Protein AF-A0A1I7IAQ2-F1 (afdb_monomer)

Structure (mmCIF, N/CA/C/O backbone):
data_AF-A0A1I7IAQ2-F1
#
_entry.id   AF-A0A1I7IAQ2-F1
#
loop_
_atom_site.group_PDB
_atom_site.id
_atom_site.type_symbol
_atom_site.label_atom_id
_atom_site.label_alt_id
_atom_site.label_comp_id
_atom_site.label_asym_id
_atom_site.label_entity_id
_atom_site.label_seq_id
_atom_site.pdbx_PDB_ins_code
_atom_site.Cartn_x
_atom_site.Cartn_y
_atom_site.Cartn_z
_atom_site.occupancy
_atom_site.B_iso_or_equiv
_atom_site.auth_seq_id
_atom_site.auth_comp_id
_atom_site.auth_asym_id
_atom_site.auth_atom_id
_atom_site.pdbx_PDB_model_num
ATOM 1 N N . MET A 1 1 ? -8.184 21.432 -10.474 1.00 41.00 1 MET A N 1
ATOM 2 C CA . MET A 1 1 ? -7.405 20.319 -11.059 1.00 41.00 1 MET A CA 1
ATOM 3 C C . MET A 1 1 ? -7.804 19.028 -10.356 1.00 41.00 1 MET A C 1
ATOM 5 O O . MET A 1 1 ? -7.554 18.907 -9.165 1.00 41.00 1 MET A O 1
ATOM 9 N N . THR A 1 2 ? -8.467 18.096 -11.044 1.00 47.25 2 THR A N 1
ATOM 10 C CA . THR A 1 2 ? -8.770 16.766 -10.487 1.00 47.25 2 THR A CA 1
ATOM 11 C C . THR A 1 2 ? -7.521 15.904 -10.610 1.00 47.25 2 THR A C 1
ATOM 13 O O . THR A 1 2 ? -7.043 15.683 -11.721 1.00 47.25 2 THR A O 1
ATOM 16 N N . LEU A 1 3 ? -6.979 15.418 -9.491 1.00 52.09 3 LEU A N 1
ATOM 17 C CA . LEU A 1 3 ? -5.927 14.400 -9.519 1.00 52.09 3 LEU A CA 1
ATOM 18 C C . LEU A 1 3 ? -6.472 13.178 -10.266 1.00 52.09 3 LEU A C 1
ATOM 20 O O . LEU A 1 3 ? -7.452 12.568 -9.835 1.00 52.09 3 LEU A O 1
ATOM 24 N N . ALA A 1 4 ? -5.865 12.829 -11.402 1.00 49.69 4 ALA A N 1
ATOM 25 C CA . ALA A 1 4 ? -6.272 11.687 -12.211 1.00 49.69 4 ALA A CA 1
ATOM 26 C C . ALA A 1 4 ? -5.907 10.364 -11.508 1.00 49.69 4 ALA A C 1
ATOM 28 O O . ALA A 1 4 ? -4.996 9.641 -11.905 1.00 49.69 4 ALA A O 1
ATOM 29 N N . SER A 1 5 ? -6.652 10.009 -10.462 1.00 62.72 5 SER A N 1
ATOM 30 C CA . SER A 1 5 ? -6.645 8.691 -9.821 1.00 62.72 5 SER A CA 1
ATOM 31 C C . SER A 1 5 ? -7.380 7.682 -10.719 1.00 62.72 5 SER A C 1
ATOM 33 O O . SER A 1 5 ? -8.436 7.143 -10.382 1.00 62.72 5 SER A O 1
ATOM 35 N N . ASN A 1 6 ? -6.867 7.454 -11.928 1.00 69.19 6 ASN A N 1
ATOM 36 C CA . ASN A 1 6 ? -7.576 6.669 -12.935 1.00 69.19 6 ASN A CA 1
ATOM 37 C C . ASN A 1 6 ? -7.345 5.164 -12.706 1.00 69.19 6 ASN A C 1
ATOM 39 O O . ASN A 1 6 ? -6.452 4.565 -13.303 1.00 69.19 6 ASN A O 1
ATOM 43 N N . PHE A 1 7 ? -8.119 4.544 -11.814 1.00 77.50 7 PHE A N 1
ATOM 44 C CA . PHE A 1 7 ? -8.221 3.083 -11.673 1.00 77.50 7 PHE A CA 1
ATOM 45 C C . PHE A 1 7 ? -9.324 2.517 -12.584 1.00 77.50 7 PHE A C 1
ATOM 47 O O . PHE A 1 7 ? -10.236 1.818 -12.131 1.00 77.50 7 PHE A O 1
ATOM 54 N N . ARG A 1 8 ? -9.274 2.864 -13.873 1.00 71.12 8 ARG A N 1
ATOM 55 C CA . ARG A 1 8 ? -10.212 2.351 -14.877 1.00 71.12 8 ARG A CA 1
ATOM 56 C C . ARG A 1 8 ? -10.031 0.838 -15.009 1.00 71.12 8 ARG A C 1
ATOM 58 O O . ARG A 1 8 ? -8.895 0.384 -15.090 1.00 71.12 8 ARG A O 1
ATOM 65 N N . ASN A 1 9 ? -11.133 0.084 -15.012 1.00 79.56 9 ASN A N 1
ATOM 66 C CA . ASN A 1 9 ? -11.137 -1.383 -15.097 1.00 79.56 9 ASN A CA 1
ATOM 67 C C . ASN A 1 9 ? -10.163 -2.040 -14.104 1.00 79.56 9 ASN A C 1
ATOM 69 O O . ASN A 1 9 ? -9.232 -2.736 -14.495 1.00 79.56 9 ASN A O 1
ATOM 73 N N . SER A 1 10 ? -10.353 -1.774 -12.814 1.00 87.38 10 SER A N 1
ATOM 74 C CA . SER A 1 10 ? -9.530 -2.328 -11.737 1.00 87.38 10 SER A CA 1
ATOM 75 C C . SER A 1 10 ? -10.170 -3.560 -11.105 1.00 87.38 10 SER A C 1
ATOM 77 O O . SER A 1 10 ? -11.393 -3.691 -11.092 1.00 87.38 10 SER A O 1
ATOM 79 N N . ILE A 1 11 ? -9.339 -4.443 -10.549 1.00 90.69 11 ILE A N 1
ATOM 80 C CA . ILE A 1 11 ? -9.810 -5.445 -9.589 1.00 90.69 11 ILE A CA 1
ATOM 81 C C . ILE A 1 11 ? -9.932 -4.733 -8.248 1.00 90.69 11 ILE A C 1
ATOM 83 O O . ILE A 1 11 ? -9.019 -4.012 -7.847 1.00 90.69 11 ILE A O 1
ATOM 87 N N . SER A 1 12 ? -11.073 -4.862 -7.578 1.00 92.50 12 SER A N 1
ATOM 88 C CA . SER A 1 12 ? -11.267 -4.258 -6.265 1.00 92.50 12 SER A CA 1
ATOM 89 C C . SER A 1 12 ? -12.067 -5.154 -5.350 1.00 92.50 12 SER A C 1
ATOM 91 O O . SER A 1 12 ? -13.018 -5.794 -5.788 1.00 92.50 12 SER A O 1
ATOM 93 N N . PHE A 1 13 ? -11.712 -5.113 -4.076 1.00 92.88 13 PHE A N 1
ATOM 94 C CA . PHE A 1 13 ? -12.388 -5.827 -3.013 1.00 92.88 13 PHE A CA 1
ATOM 95 C C . PHE A 1 13 ? -12.627 -4.857 -1.855 1.00 92.88 13 PHE A C 1
ATOM 97 O O . PHE A 1 13 ? -11.755 -4.053 -1.516 1.00 92.88 13 PHE A O 1
ATOM 104 N N . ARG A 1 14 ? -13.835 -4.865 -1.293 1.00 94.56 14 ARG A N 1
ATOM 105 C CA . ARG A 1 14 ? -14.246 -3.977 -0.202 1.00 94.56 14 ARG A CA 1
ATOM 106 C C . ARG A 1 14 ? -15.133 -4.748 0.755 1.00 94.56 14 ARG A C 1
ATOM 108 O O . ARG A 1 14 ? -16.023 -5.462 0.307 1.00 94.56 14 ARG A O 1
ATOM 115 N N . PHE A 1 15 ? -14.913 -4.543 2.045 1.00 92.38 15 PHE A N 1
ATOM 116 C CA . PHE A 1 15 ? -15.666 -5.205 3.098 1.00 92.38 15 PHE A CA 1
ATOM 117 C C . PHE A 1 15 ? -15.916 -4.235 4.270 1.00 92.38 15 PHE A C 1
ATOM 119 O O . PHE A 1 15 ? -15.340 -3.143 4.316 1.00 92.38 15 PHE A O 1
ATOM 126 N N . ASP A 1 16 ? -16.843 -4.580 5.160 1.00 89.81 16 ASP A N 1
ATOM 127 C CA . ASP A 1 16 ? -17.220 -3.795 6.346 1.00 89.81 16 ASP A CA 1
ATOM 128 C C . ASP A 1 16 ? -16.352 -4.089 7.582 1.00 89.81 16 ASP A C 1
ATOM 130 O O . ASP A 1 16 ? -16.188 -3.207 8.418 1.00 89.81 16 ASP A O 1
ATOM 134 N N . ARG A 1 17 ? -15.747 -5.279 7.654 1.00 92.44 17 ARG A N 1
ATOM 135 C CA . ARG A 1 17 ? -14.640 -5.668 8.551 1.00 92.44 17 ARG A CA 1
ATOM 136 C C . ARG A 1 17 ? -13.259 -5.532 7.877 1.00 92.44 17 ARG A C 1
ATOM 138 O O . ARG A 1 17 ? -13.189 -5.479 6.644 1.00 92.44 17 ARG A O 1
ATOM 145 N N . PRO A 1 18 ? -12.166 -5.510 8.666 1.00 95.31 18 PRO A N 1
ATOM 146 C CA . PRO A 1 18 ? -10.803 -5.533 8.141 1.00 95.31 18 PRO A CA 1
ATOM 147 C C . PRO A 1 18 ? -10.544 -6.688 7.164 1.00 95.31 18 PRO A C 1
ATOM 149 O O . PRO A 1 18 ? -10.999 -7.815 7.379 1.00 95.31 18 PRO A O 1
ATOM 152 N N . LEU A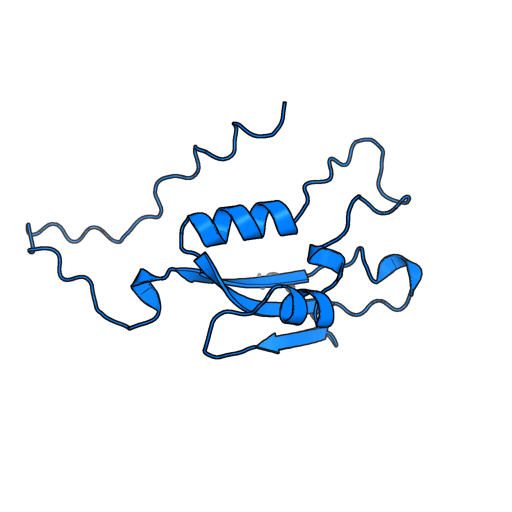 1 19 ? -9.794 -6.401 6.099 1.00 96.94 19 LEU A N 1
ATOM 153 C CA . LEU A 1 19 ? -9.374 -7.361 5.082 1.00 96.94 19 LEU A CA 1
ATOM 154 C C . LEU A 1 19 ? -8.173 -8.186 5.560 1.00 96.94 19 LEU A C 1
ATOM 156 O O . LEU A 1 19 ? -7.195 -7.631 6.078 1.00 96.94 19 LEU A O 1
ATOM 160 N N . SER A 1 20 ? -8.215 -9.497 5.309 1.00 96.94 20 SER A N 1
ATOM 161 C CA . SER A 1 20 ? -7.065 -10.385 5.500 1.00 96.94 20 SER A CA 1
ATOM 162 C C . SER A 1 20 ? -6.024 -10.206 4.394 1.00 96.94 20 SER A C 1
ATOM 164 O O . SER A 1 20 ? -6.321 -9.704 3.307 1.00 96.94 20 SER A O 1
ATOM 166 N N . ASP A 1 21 ? -4.796 -10.652 4.651 1.00 97.31 21 ASP A N 1
ATOM 167 C CA . ASP A 1 21 ? -3.726 -10.599 3.651 1.00 97.31 21 ASP A CA 1
ATOM 168 C C . ASP A 1 21 ? -4.037 -11.451 2.422 1.00 97.31 21 ASP A C 1
ATOM 170 O O . ASP A 1 21 ? -3.767 -11.017 1.310 1.00 97.31 21 ASP A O 1
ATOM 174 N N . GLU A 1 22 ? -4.700 -12.594 2.596 1.00 97.19 22 GLU A N 1
ATOM 175 C CA . GLU A 1 22 ? -5.167 -13.445 1.495 1.00 97.19 22 GLU A CA 1
ATOM 176 C C . GLU A 1 22 ? -6.167 -12.709 0.591 1.00 97.19 22 GLU A C 1
ATOM 178 O O . GLU A 1 22 ? -6.049 -12.732 -0.634 1.00 97.19 22 GLU A O 1
ATOM 183 N N . GLN A 1 23 ? -7.124 -11.989 1.188 1.00 97.25 23 GLN A N 1
ATOM 184 C CA . GLN A 1 23 ? -8.104 -11.190 0.446 1.00 97.25 23 GLN A CA 1
ATOM 185 C C . GLN A 1 23 ? -7.439 -10.029 -0.301 1.00 9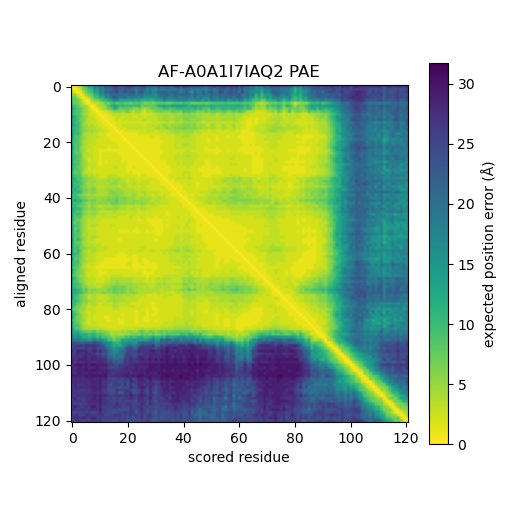7.25 23 GLN A C 1
ATOM 187 O O . GLN A 1 23 ? -7.812 -9.707 -1.432 1.00 97.25 23 GLN A O 1
ATOM 192 N N . ILE A 1 24 ? -6.444 -9.397 0.325 1.00 97.75 24 ILE A N 1
ATOM 193 C CA . ILE A 1 24 ? -5.657 -8.329 -0.293 1.00 97.75 24 ILE A CA 1
ATOM 194 C C . ILE A 1 24 ? -4.815 -8.889 -1.438 1.00 97.75 24 ILE A C 1
ATOM 196 O O . ILE A 1 24 ? -4.820 -8.299 -2.514 1.00 97.75 24 ILE A O 1
ATOM 200 N N . ALA A 1 25 ? -4.143 -10.022 -1.241 1.00 96.25 25 ALA A N 1
ATOM 201 C CA . ALA A 1 25 ? -3.289 -10.660 -2.237 1.00 96.25 25 ALA A CA 1
ATOM 202 C C . ALA A 1 25 ? -4.091 -11.107 -3.460 1.00 96.25 25 ALA A C 1
ATOM 204 O O . ALA A 1 25 ? -3.646 -10.915 -4.587 1.00 96.25 25 ALA A O 1
ATOM 205 N N . TRP A 1 26 ? -5.305 -11.620 -3.248 1.00 94.94 26 TRP A N 1
ATOM 206 C CA . TRP A 1 26 ? -6.200 -11.996 -4.337 1.00 94.94 26 TRP A CA 1
ATOM 207 C C . TRP A 1 26 ? -6.573 -10.798 -5.224 1.00 94.94 26 TRP A C 1
ATOM 209 O O . TRP A 1 26 ? -6.548 -10.889 -6.451 1.00 94.94 26 TRP A O 1
ATOM 219 N N . ALA A 1 27 ? -6.895 -9.650 -4.621 1.00 94.88 27 ALA A N 1
ATOM 220 C CA . ALA A 1 27 ? -7.321 -8.465 -5.367 1.00 94.88 27 ALA A CA 1
ATOM 221 C C . ALA A 1 27 ? -6.156 -7.604 -5.890 1.00 94.88 27 ALA A C 1
ATOM 223 O O . ALA A 1 27 ? -6.299 -6.925 -6.910 1.00 94.88 27 ALA A O 1
ATOM 224 N N . ALA A 1 28 ? -5.037 -7.577 -5.168 1.00 96.56 28 ALA A N 1
ATOM 225 C CA . ALA A 1 28 ? -3.879 -6.730 -5.426 1.00 96.56 28 ALA A CA 1
ATOM 226 C C . ALA A 1 28 ? -2.561 -7.431 -5.046 1.00 96.56 28 ALA A C 1
ATOM 228 O O . ALA A 1 28 ? -1.912 -7.046 -4.066 1.00 96.56 28 ALA A O 1
ATOM 229 N N . PRO A 1 29 ? -2.117 -8.422 -5.837 1.00 95.38 29 PRO A N 1
ATOM 230 C CA . PRO A 1 29 ? -0.881 -9.153 -5.560 1.00 95.38 29 PRO A CA 1
ATOM 231 C C . PRO A 1 29 ? 0.360 -8.252 -5.536 1.00 95.38 29 PRO A C 1
ATOM 233 O O . PRO A 1 29 ? 1.313 -8.550 -4.821 1.00 95.38 29 PRO A O 1
ATOM 236 N N . SER A 1 30 ? 0.329 -7.094 -6.212 1.00 95.62 30 SER A N 1
ATOM 237 C CA . SER A 1 30 ? 1.447 -6.136 -6.197 1.00 95.62 30 SER A CA 1
ATOM 238 C C . SER A 1 30 ? 1.808 -5.583 -4.817 1.00 95.62 30 SER A C 1
ATOM 240 O O . SER A 1 30 ? 2.930 -5.122 -4.620 1.00 95.62 30 SER A O 1
ATOM 242 N N . ILE A 1 31 ? 0.901 -5.644 -3.836 1.00 97.19 31 ILE A N 1
ATOM 243 C CA . ILE A 1 31 ? 1.193 -5.253 -2.445 1.00 97.19 31 ILE A CA 1
ATOM 244 C C . ILE A 1 31 ? 2.242 -6.181 -1.812 1.00 97.19 31 ILE A C 1
ATOM 246 O O . ILE A 1 31 ? 3.007 -5.750 -0.945 1.00 97.19 31 ILE A O 1
ATOM 250 N N . PHE A 1 32 ? 2.293 -7.436 -2.259 1.00 96.81 32 PHE A N 1
ATOM 251 C CA . PHE A 1 32 ? 3.156 -8.489 -1.726 1.00 96.81 32 PHE A CA 1
ATOM 252 C C . PHE A 1 32 ? 4.366 -8.792 -2.616 1.00 96.81 32 PHE A C 1
ATOM 254 O O . PHE A 1 32 ? 5.069 -9.776 -2.378 1.00 96.81 32 PHE A O 1
ATOM 261 N N . ALA A 1 33 ? 4.646 -7.944 -3.610 1.00 95.38 33 ALA A N 1
ATOM 262 C CA . ALA A 1 33 ? 5.845 -8.070 -4.425 1.00 95.38 33 ALA A CA 1
ATOM 263 C C . ALA A 1 33 ? 7.111 -8.054 -3.545 1.00 95.38 33 ALA A C 1
ATOM 265 O O . ALA A 1 33 ? 7.215 -7.305 -2.570 1.00 95.38 33 ALA A O 1
ATOM 266 N N . GLN A 1 34 ? 8.099 -8.876 -3.893 1.00 94.19 34 GLN A N 1
ATOM 267 C CA . GLN A 1 34 ? 9.352 -8.987 -3.130 1.00 94.19 34 GLN A CA 1
ATOM 268 C C . GLN A 1 34 ? 10.435 -8.009 -3.607 1.00 94.19 34 GLN A C 1
ATOM 270 O O . GLN A 1 34 ? 11.469 -7.851 -2.966 1.00 94.19 34 GLN A O 1
ATOM 275 N N . GLY A 1 35 ? 10.204 -7.324 -4.728 1.00 94.12 35 GLY A N 1
ATOM 276 C CA . GLY A 1 35 ? 11.173 -6.425 -5.339 1.00 94.12 35 GLY A CA 1
ATOM 277 C C . GLY A 1 35 ? 10.528 -5.469 -6.333 1.00 94.12 35 GLY A C 1
ATOM 278 O O . GLY A 1 35 ? 9.324 -5.511 -6.579 1.00 94.12 35 GLY A O 1
ATOM 279 N N . LYS A 1 36 ? 11.353 -4.623 -6.950 1.00 93.69 36 LYS A N 1
ATOM 280 C CA . LYS A 1 36 ? 10.954 -3.852 -8.132 1.00 93.69 36 LYS A CA 1
ATOM 281 C C . LYS A 1 36 ? 10.963 -4.742 -9.377 1.00 93.69 36 LYS A C 1
ATOM 283 O O . LYS A 1 36 ? 11.785 -5.648 -9.490 1.00 93.69 36 LYS A O 1
ATOM 288 N N . HIS A 1 37 ? 10.130 -4.408 -10.357 1.00 95.00 37 HIS A N 1
ATOM 289 C CA . HIS A 1 37 ? 10.245 -4.965 -11.704 1.00 95.00 37 HIS A CA 1
ATOM 290 C C . HIS A 1 37 ? 11.616 -4.634 -12.325 1.00 95.00 37 HIS A C 1
ATOM 292 O O . HIS A 1 37 ? 12.153 -3.543 -12.100 1.00 95.00 37 HIS A O 1
ATOM 298 N N . TYR A 1 38 ? 12.161 -5.531 -13.153 1.00 92.75 38 TYR A N 1
ATOM 299 C CA . TYR A 1 38 ? 13.494 -5.379 -13.760 1.00 92.75 38 TYR A CA 1
ATOM 300 C C . TYR A 1 38 ? 13.635 -4.107 -14.611 1.00 92.75 38 TYR A C 1
ATOM 302 O O . TYR A 1 38 ? 14.726 -3.560 -14.742 1.00 92.75 38 TYR A O 1
ATOM 310 N N . SER A 1 39 ? 12.526 -3.596 -15.157 1.00 93.38 39 SER A N 1
ATOM 311 C CA . SER A 1 39 ? 12.522 -2.363 -15.952 1.00 93.38 39 SER A CA 1
ATOM 312 C C . SER A 1 39 ? 12.737 -1.091 -15.123 1.00 93.38 39 SER A C 1
ATOM 314 O O . SER A 1 39 ? 12.913 -0.015 -15.694 1.00 93.38 39 SER A O 1
ATOM 316 N N . HIS A 1 40 ? 12.675 -1.160 -13.790 1.00 92.50 40 HIS A N 1
ATOM 317 C CA . HIS A 1 40 ? 12.946 -0.005 -12.938 1.00 92.50 40 HIS A CA 1
ATOM 318 C C . HIS A 1 40 ? 14.451 0.227 -12.792 1.00 92.50 40 HIS A C 1
ATOM 320 O O . HIS A 1 40 ? 15.216 -0.681 -12.461 1.00 92.50 40 HIS A O 1
ATOM 326 N N . SER A 1 41 ? 14.867 1.487 -12.942 1.00 95.81 41 SER A N 1
ATOM 327 C CA . SER A 1 41 ? 16.272 1.902 -12.832 1.00 95.81 41 SER A CA 1
ATOM 328 C C . SER A 1 41 ? 16.933 1.468 -11.519 1.00 95.81 41 SER A C 1
ATOM 330 O O . SER A 1 41 ? 16.262 1.328 -10.495 1.00 95.81 41 SER A O 1
ATOM 332 N N . HIS A 1 42 ? 18.260 1.315 -11.511 1.00 92.88 42 HIS A N 1
ATOM 333 C CA . HIS A 1 42 ? 19.024 0.970 -10.304 1.00 92.88 42 HIS A CA 1
ATOM 334 C C . HIS A 1 42 ? 18.817 1.963 -9.143 1.00 92.88 42 HIS A C 1
ATOM 336 O O . HIS A 1 42 ? 18.810 1.555 -7.991 1.00 92.88 42 HIS A O 1
ATOM 342 N N . ARG A 1 43 ? 18.533 3.238 -9.442 1.00 95.12 43 ARG A N 1
ATOM 343 C CA . ARG A 1 43 ? 18.252 4.279 -8.436 1.00 95.12 43 ARG A CA 1
ATOM 344 C C . ARG A 1 43 ? 16.885 4.148 -7.753 1.00 95.12 43 ARG A C 1
ATOM 346 O O . ARG A 1 43 ? 16.616 4.868 -6.799 1.00 95.12 43 ARG A O 1
ATOM 353 N N . TYR A 1 44 ? 15.995 3.296 -8.262 1.00 93.81 44 TYR A N 1
ATOM 354 C CA . TYR A 1 44 ? 14.689 3.072 -7.649 1.00 93.81 44 TYR A CA 1
ATOM 355 C C . TYR A 1 44 ? 14.840 2.170 -6.421 1.00 93.81 44 TYR A C 1
ATOM 357 O O . TYR A 1 44 ? 15.100 0.973 -6.563 1.00 93.81 44 TYR A O 1
ATOM 365 N N . ALA A 1 45 ? 14.653 2.748 -5.235 1.00 93.69 45 ALA A N 1
ATOM 366 C CA . ALA A 1 45 ? 14.603 2.012 -3.981 1.00 93.69 45 ALA A CA 1
ATOM 367 C C . ALA A 1 45 ? 13.210 1.397 -3.798 1.00 93.69 45 ALA A C 1
ATOM 369 O O . ALA A 1 45 ? 12.212 2.112 -3.686 1.00 93.69 45 ALA A O 1
ATOM 370 N N . TYR A 1 46 ? 13.144 0.068 -3.792 1.00 93.44 46 TYR A N 1
ATOM 371 C CA . TYR A 1 46 ? 11.908 -0.648 -3.512 1.00 93.44 46 TYR A CA 1
ATOM 372 C C . TYR A 1 46 ? 11.683 -0.740 -2.003 1.00 93.44 46 TYR A C 1
ATOM 374 O O . TYR A 1 46 ? 12.560 -1.200 -1.278 1.00 93.44 46 TYR A O 1
ATOM 382 N N . ILE A 1 47 ? 10.497 -0.334 -1.552 1.00 93.44 47 ILE A N 1
ATOM 383 C CA . ILE A 1 47 ? 10.047 -0.513 -0.171 1.00 93.44 47 ILE A CA 1
ATOM 384 C C . ILE A 1 47 ? 8.810 -1.421 -0.218 1.00 93.44 47 ILE A C 1
ATOM 386 O O . ILE A 1 47 ? 7.806 -1.023 -0.819 1.00 93.44 47 ILE A O 1
ATOM 390 N N . PRO A 1 48 ? 8.847 -2.625 0.381 1.00 94.81 48 PRO A N 1
ATOM 391 C CA . PRO A 1 48 ? 7.724 -3.553 0.331 1.00 94.81 48 PRO A CA 1
ATOM 392 C C . PRO A 1 48 ? 6.468 -2.967 0.981 1.00 94.81 48 PRO A C 1
ATOM 394 O O . PRO A 1 48 ? 6.461 -2.620 2.165 1.00 94.81 48 PRO A O 1
ATOM 397 N N . THR A 1 49 ? 5.370 -2.890 0.226 1.00 96.38 49 THR A N 1
ATOM 398 C CA . THR A 1 49 ? 4.115 -2.328 0.756 1.00 96.38 49 THR A CA 1
ATOM 399 C C . THR A 1 49 ? 3.514 -3.218 1.842 1.00 96.38 49 THR A C 1
ATOM 401 O O . THR A 1 49 ? 2.946 -2.702 2.800 1.00 96.38 49 THR A O 1
ATOM 404 N N . SER A 1 50 ? 3.693 -4.537 1.759 1.00 96.69 50 SER A N 1
ATOM 405 C CA . SER A 1 50 ? 3.297 -5.489 2.805 1.00 96.69 50 SER A CA 1
ATOM 406 C C . SER A 1 50 ? 3.914 -5.167 4.174 1.00 96.69 50 SER A C 1
ATOM 408 O O . SER A 1 50 ? 3.223 -5.229 5.190 1.00 96.69 50 SER A O 1
ATOM 410 N N . GLN A 1 51 ? 5.185 -4.750 4.214 1.00 96.44 51 GLN A N 1
ATOM 411 C CA . GLN A 1 51 ? 5.849 -4.336 5.455 1.00 96.44 51 GLN A CA 1
ATOM 412 C C . GLN A 1 51 ? 5.243 -3.043 6.007 1.00 96.44 51 GLN A C 1
ATOM 414 O O . GLN A 1 51 ? 4.960 -2.958 7.203 1.00 96.44 51 GLN A O 1
ATOM 419 N N . ILE A 1 52 ? 4.976 -2.065 5.134 1.00 96.69 52 ILE A N 1
ATOM 420 C CA . ILE A 1 52 ? 4.293 -0.821 5.514 1.00 96.69 52 ILE A CA 1
ATOM 421 C C . ILE A 1 52 ? 2.898 -1.134 6.067 1.00 96.69 52 ILE A C 1
ATOM 423 O O . ILE A 1 52 ? 2.529 -0.625 7.120 1.00 96.69 52 ILE A O 1
ATOM 427 N N . LEU A 1 53 ? 2.135 -2.000 5.397 1.00 97.38 53 LEU A N 1
ATOM 428 C CA . LEU A 1 53 ? 0.796 -2.396 5.824 1.00 97.38 53 LEU A CA 1
ATOM 429 C C . LEU A 1 53 ? 0.820 -3.092 7.190 1.00 97.38 53 LEU A C 1
ATOM 431 O O . LEU A 1 53 ? -0.011 -2.781 8.038 1.00 97.38 53 LEU A O 1
ATOM 435 N N . ARG A 1 54 ? 1.785 -3.984 7.438 1.00 97.00 54 ARG A N 1
ATOM 436 C CA . ARG A 1 54 ? 1.964 -4.619 8.751 1.00 97.00 54 ARG A CA 1
ATOM 437 C C . ARG A 1 54 ? 2.244 -3.590 9.847 1.00 97.00 54 ARG A C 1
ATOM 439 O O . ARG A 1 54 ? 1.639 -3.672 10.911 1.00 97.00 54 ARG A O 1
ATOM 446 N N . GLY A 1 55 ? 3.118 -2.618 9.581 1.00 96.75 55 GLY A N 1
ATOM 447 C CA . GLY A 1 55 ? 3.382 -1.515 10.507 1.00 96.75 55 GLY A CA 1
ATOM 448 C C . GLY A 1 55 ? 2.135 -0.668 10.769 1.00 96.75 55 GLY A C 1
ATOM 449 O O . GLY A 1 55 ? 1.818 -0.371 11.911 1.00 96.75 55 GLY A O 1
ATOM 450 N N . LEU A 1 56 ? 1.367 -0.350 9.727 1.00 96.75 56 LEU A N 1
ATOM 451 C CA . LEU A 1 56 ? 0.120 0.406 9.859 1.00 96.75 56 LEU A CA 1
ATOM 452 C C . LEU A 1 56 ? -0.935 -0.344 10.681 1.00 96.75 56 LEU A C 1
ATOM 454 O O . LEU A 1 56 ? -1.582 0.275 11.521 1.00 96.75 56 LEU A O 1
ATOM 458 N N . ARG A 1 57 ? -1.065 -1.665 10.507 1.00 95.50 57 ARG A N 1
ATOM 459 C CA . ARG A 1 57 ? -1.947 -2.487 11.349 1.00 95.50 57 ARG A CA 1
ATOM 460 C C . ARG A 1 57 ? -1.519 -2.489 12.815 1.00 95.50 57 ARG A C 1
ATOM 462 O O . ARG A 1 57 ? -2.376 -2.404 13.685 1.00 95.50 57 ARG A O 1
ATOM 469 N N . HIS A 1 58 ? -0.213 -2.534 13.094 1.00 95.50 58 HIS A N 1
ATOM 470 C CA . HIS A 1 58 ? 0.302 -2.414 14.463 1.00 95.50 58 HIS A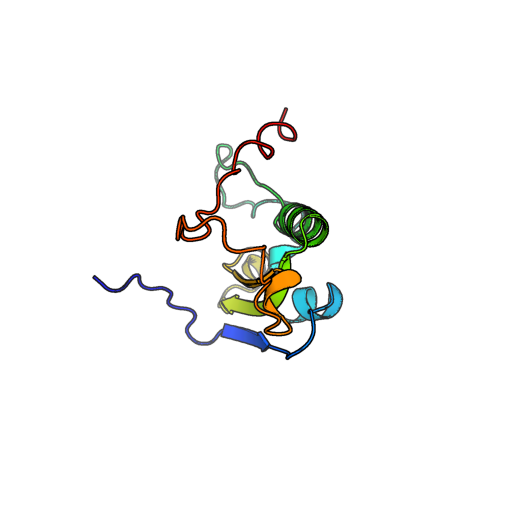 CA 1
ATOM 471 C C . HIS A 1 58 ? -0.103 -1.081 15.113 1.00 95.50 58 HIS A C 1
ATOM 473 O O . HIS A 1 58 ? -0.487 -1.052 16.276 1.00 95.50 58 HIS A O 1
ATOM 479 N N . GLU A 1 59 ? -0.110 0.002 14.335 1.00 95.56 59 GLU A N 1
ATOM 480 C CA . GLU A 1 59 ? -0.596 1.322 14.759 1.00 95.56 59 GLU A CA 1
ATOM 481 C C . GLU A 1 59 ? -2.134 1.463 14.690 1.00 95.56 59 GLU A C 1
ATOM 483 O O . GLU A 1 59 ? -2.663 2.571 14.729 1.00 95.56 59 GLU A O 1
ATOM 488 N N . GLY A 1 60 ? -2.878 0.361 14.542 1.00 94.56 60 GLY A N 1
ATOM 489 C CA . GLY A 1 60 ? -4.342 0.347 14.565 1.00 94.56 60 GLY A CA 1
ATOM 490 C C . GLY A 1 60 ? -5.029 0.780 13.267 1.00 94.56 60 GLY A C 1
ATOM 491 O O . GLY A 1 60 ? -6.242 0.994 13.273 1.00 94.56 60 GLY A O 1
ATOM 492 N N . PHE A 1 61 ? -4.306 0.926 12.152 1.00 96.31 61 PHE A N 1
ATOM 493 C CA . PHE A 1 61 ? -4.886 1.203 10.835 1.00 96.31 61 PHE A CA 1
ATOM 494 C C . PHE A 1 61 ? -5.184 -0.089 10.077 1.00 96.31 61 PHE A C 1
ATOM 496 O O . PHE A 1 61 ? -4.291 -0.739 9.536 1.00 96.31 61 PHE A O 1
ATOM 503 N N . GLU A 1 62 ? -6.467 -0.403 9.953 1.00 96.19 62 GLU A N 1
ATOM 504 C CA . GLU A 1 62 ? -6.938 -1.624 9.307 1.00 96.19 62 GLU A CA 1
ATOM 505 C C . GLU A 1 62 ? -7.436 -1.366 7.873 1.00 96.19 62 GLU A C 1
ATOM 507 O O . GLU A 1 62 ? -8.077 -0.338 7.620 1.00 96.19 62 GLU A O 1
ATOM 512 N N . PRO A 1 63 ? -7.169 -2.263 6.903 1.00 96.81 63 PRO A N 1
ATOM 513 C CA . PRO A 1 63 ? -7.620 -2.120 5.520 1.00 96.81 63 PRO A CA 1
ATOM 514 C C . PRO A 1 63 ? -9.070 -2.575 5.346 1.00 96.81 63 PRO A C 1
ATOM 516 O O . PRO A 1 63 ? -9.421 -3.684 5.712 1.00 96.81 63 PRO A O 1
ATOM 519 N N . PHE A 1 64 ? -9.904 -1.754 4.706 1.00 96.44 64 PHE A N 1
ATOM 520 C CA . PHE A 1 64 ? -11.320 -2.066 4.415 1.00 96.44 64 PHE A CA 1
ATOM 521 C C . PHE A 1 64 ? -11.627 -2.124 2.919 1.00 96.44 64 PHE A C 1
ATOM 523 O O . PHE A 1 64 ? -12.697 -2.556 2.490 1.00 96.44 64 PHE A O 1
ATOM 530 N N . MET A 1 65 ? -10.703 -1.638 2.096 1.00 96.25 65 MET A N 1
ATOM 531 C CA . MET A 1 65 ? -10.799 -1.711 0.649 1.00 96.25 65 MET A CA 1
ATOM 532 C C . MET A 1 65 ? -9.404 -1.833 0.064 1.00 96.25 65 MET A C 1
ATOM 534 O O . MET A 1 65 ? -8.476 -1.154 0.502 1.00 96.25 65 MET A O 1
ATOM 538 N N . VAL A 1 66 ? -9.305 -2.639 -0.979 1.00 97.12 66 VAL A N 1
ATOM 539 C CA . VAL A 1 66 ? -8.125 -2.794 -1.813 1.00 97.12 66 VAL A CA 1
ATOM 540 C C . VAL A 1 66 ? -8.531 -2.697 -3.280 1.00 97.12 66 VAL A C 1
ATOM 542 O O . VAL A 1 66 ? -9.642 -3.071 -3.673 1.00 97.12 66 VAL A O 1
ATOM 545 N N . ARG A 1 67 ? -7.647 -2.151 -4.107 1.00 95.12 67 ARG A N 1
ATOM 546 C CA . ARG A 1 67 ? -7.851 -2.034 -5.546 1.00 95.12 67 ARG A CA 1
ATOM 547 C C . ARG A 1 67 ? -6.524 -2.108 -6.284 1.00 95.12 67 ARG A C 1
ATOM 549 O O . ARG A 1 67 ? -5.584 -1.437 -5.886 1.00 95.12 67 ARG A O 1
ATOM 556 N N . GLN A 1 68 ? -6.474 -2.831 -7.396 1.00 94.62 68 GLN A N 1
ATOM 557 C CA . GLN A 1 68 ? -5.323 -2.892 -8.294 1.00 94.62 68 GLN A CA 1
ATOM 558 C C . GLN A 1 68 ? -5.726 -2.527 -9.721 1.00 94.62 68 GLN A C 1
ATOM 560 O O . GLN A 1 68 ? -6.773 -2.949 -10.219 1.00 94.62 68 GLN A O 1
ATOM 565 N N . ALA A 1 69 ? -4.910 -1.724 -10.401 1.00 92.69 69 ALA A N 1
ATOM 566 C CA . ALA A 1 69 ? -5.134 -1.432 -11.812 1.00 92.69 69 ALA A CA 1
ATOM 567 C C . ALA A 1 69 ? -4.837 -2.664 -12.674 1.00 92.69 69 ALA A C 1
ATOM 569 O O . ALA A 1 69 ? -3.808 -3.311 -12.488 1.00 92.69 69 ALA A O 1
ATOM 570 N N . ARG A 1 70 ? -5.697 -2.959 -13.655 1.00 89.19 70 ARG A N 1
ATOM 571 C CA . ARG A 1 70 ? -5.386 -3.995 -14.643 1.00 89.19 70 ARG A CA 1
ATOM 572 C C . ARG A 1 70 ? -4.309 -3.516 -15.603 1.00 89.19 70 ARG A C 1
ATOM 574 O O . ARG A 1 70 ? -4.311 -2.364 -16.038 1.00 89.19 70 ARG A O 1
ATOM 581 N N . VAL A 1 71 ? -3.413 -4.430 -15.937 1.00 89.50 71 VAL A N 1
ATOM 582 C CA . VAL A 1 71 ? -2.379 -4.254 -16.954 1.00 89.50 71 VAL A CA 1
ATOM 583 C C . VAL A 1 71 ? -2.669 -5.191 -18.116 1.00 89.50 71 VAL A C 1
ATOM 585 O O . VAL A 1 71 ? -3.282 -6.236 -17.932 1.00 89.50 71 VAL A O 1
ATOM 588 N N . ARG A 1 72 ? -2.272 -4.780 -19.322 1.00 88.94 72 ARG A N 1
ATOM 589 C CA . ARG A 1 72 ? -2.359 -5.626 -20.526 1.00 88.94 72 ARG A CA 1
ATOM 590 C C . ARG A 1 72 ? -1.209 -6.628 -20.613 1.00 88.94 72 ARG A C 1
ATOM 592 O O . ARG A 1 72 ? -1.333 -7.637 -21.283 1.00 88.94 72 ARG A O 1
ATOM 599 N N . ASP A 1 73 ? -0.096 -6.283 -19.979 1.00 90.06 73 ASP A N 1
ATOM 600 C CA . ASP A 1 73 ? 1.138 -7.053 -19.955 1.00 90.06 73 ASP A CA 1
ATOM 601 C C . ASP A 1 73 ? 1.157 -7.896 -18.678 1.00 90.06 73 ASP A C 1
ATOM 603 O O . ASP A 1 73 ? 1.216 -7.344 -17.574 1.00 90.06 73 ASP A O 1
ATOM 607 N N . GLU A 1 74 ? 1.060 -9.214 -18.834 1.00 85.69 74 GLU A N 1
ATOM 608 C CA . GLU A 1 74 ? 0.976 -10.166 -17.723 1.00 85.69 74 GLU A CA 1
ATOM 609 C C . GLU A 1 74 ? 2.216 -10.107 -16.822 1.00 85.69 74 GLU A C 1
ATOM 611 O O . GLU A 1 74 ? 2.084 -10.162 -15.600 1.00 85.69 74 GLU A O 1
ATOM 616 N N . GLY A 1 75 ? 3.403 -9.849 -17.386 1.00 89.25 75 GLY A N 1
ATOM 617 C CA . GLY A 1 75 ? 4.650 -9.726 -16.622 1.00 89.25 75 GLY A CA 1
ATOM 618 C C . GLY A 1 75 ? 4.676 -8.532 -15.659 1.00 89.25 75 GLY A C 1
ATOM 619 O O . GLY A 1 75 ? 5.507 -8.467 -14.757 1.00 89.25 75 GLY A O 1
ATOM 620 N N . LYS A 1 76 ? 3.743 -7.583 -15.808 1.00 91.12 76 LYS A N 1
ATOM 621 C CA . LYS A 1 76 ? 3.614 -6.399 -14.940 1.00 91.12 76 LYS A CA 1
ATOM 622 C C . LYS A 1 76 ? 2.472 -6.505 -13.940 1.00 91.12 76 LYS A C 1
ATOM 624 O O . LYS A 1 76 ? 2.230 -5.550 -13.197 1.00 91.12 76 LYS A O 1
ATOM 629 N N . TRP A 1 77 ? 1.761 -7.629 -13.913 1.00 90.88 77 TRP A N 1
ATOM 630 C CA . TRP A 1 77 ? 0.604 -7.824 -13.045 1.00 90.88 77 TRP A CA 1
ATOM 631 C C . TRP A 1 77 ? 0.950 -7.658 -11.559 1.00 90.88 77 TRP A C 1
ATOM 633 O O . TRP A 1 77 ? 0.201 -7.021 -10.818 1.00 90.88 77 TRP A O 1
ATOM 643 N N . GLU A 1 78 ? 2.125 -8.125 -11.142 1.00 93.12 78 GLU A N 1
ATOM 644 C CA . GLU A 1 78 ? 2.618 -8.011 -9.762 1.00 93.12 78 GLU A CA 1
ATOM 645 C C . GLU A 1 78 ? 3.333 -6.682 -9.466 1.00 93.12 78 GLU A C 1
ATOM 647 O O . GLU A 1 78 ? 3.740 -6.432 -8.339 1.00 93.12 78 GLU A O 1
ATOM 652 N N . TYR A 1 79 ? 3.463 -5.784 -10.445 1.00 94.00 79 TYR A N 1
ATOM 653 C CA . TYR A 1 79 ? 4.239 -4.539 -10.312 1.00 94.00 79 TYR A CA 1
ATOM 654 C C . TYR A 1 79 ? 3.447 -3.293 -10.716 1.00 94.00 79 TYR A C 1
ATOM 656 O O . TYR A 1 79 ? 4.000 -2.238 -11.031 1.00 94.00 79 TYR A O 1
ATOM 664 N N . THR A 1 80 ? 2.126 -3.419 -10.743 1.00 93.06 80 THR A N 1
ATOM 665 C CA . THR A 1 80 ? 1.208 -2.339 -11.092 1.00 93.06 80 THR A CA 1
ATOM 666 C C . THR A 1 80 ? 0.772 -1.548 -9.860 1.00 93.06 80 THR A C 1
ATOM 668 O O . THR A 1 80 ? 0.981 -1.940 -8.713 1.00 93.06 80 THR A O 1
ATOM 671 N N . LYS A 1 81 ? 0.124 -0.405 -10.091 1.00 93.12 81 LYS A N 1
ATOM 672 C CA . LYS A 1 81 ? -0.397 0.428 -9.009 1.00 93.12 81 LYS A CA 1
ATOM 673 C C . LYS A 1 81 ? -1.542 -0.269 -8.271 1.00 93.12 81 LYS A C 1
ATOM 675 O O . LYS A 1 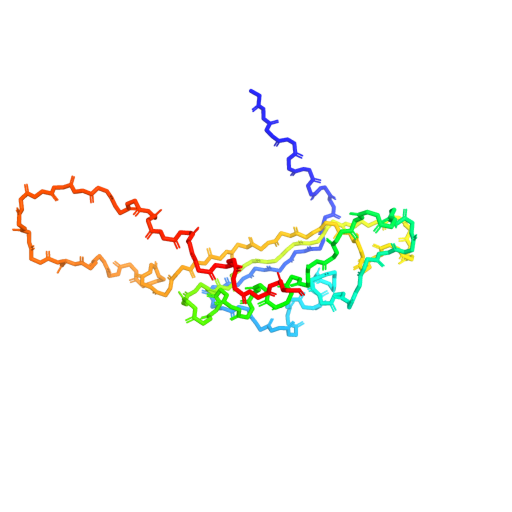81 ? 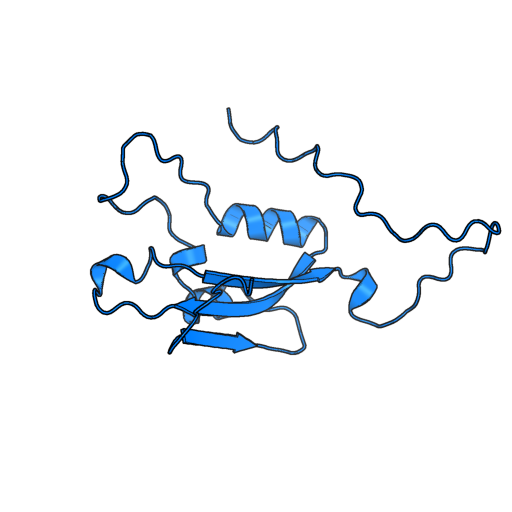-2.485 -0.783 -8.885 1.00 93.12 81 LYS A O 1
ATOM 680 N N . HIS A 1 82 ? -1.511 -0.157 -6.952 1.00 94.56 82 HIS A N 1
ATOM 681 C CA . HIS A 1 82 ? -2.586 -0.557 -6.058 1.00 94.56 82 HIS A CA 1
ATOM 682 C C . HIS A 1 82 ? -3.043 0.624 -5.191 1.00 94.56 82 HIS A C 1
ATOM 684 O O . HIS A 1 82 ? -2.432 1.692 -5.166 1.00 94.56 82 HIS A O 1
ATOM 690 N N . MET A 1 83 ? -4.163 0.449 -4.505 1.00 95.50 83 MET A N 1
ATOM 691 C CA . MET A 1 83 ? -4.749 1.406 -3.580 1.00 95.50 83 MET A CA 1
ATOM 692 C C . MET A 1 83 ? -5.356 0.646 -2.412 1.00 95.50 83 MET A C 1
ATOM 694 O O . MET A 1 83 ? -6.119 -0.296 -2.615 1.00 95.50 83 MET A O 1
ATOM 698 N N . LEU A 1 84 ? -5.055 1.108 -1.202 1.00 96.12 84 LEU A N 1
ATOM 699 C CA . LEU A 1 84 ? -5.673 0.654 0.035 1.00 96.12 84 LEU A CA 1
ATOM 700 C C . LEU A 1 84 ? -6.476 1.797 0.648 1.00 96.12 84 LEU A C 1
ATOM 702 O O . LEU A 1 84 ? -6.053 2.954 0.615 1.00 96.12 84 LEU A O 1
ATOM 706 N N . ARG A 1 85 ? -7.627 1.473 1.235 1.00 95.12 85 ARG A N 1
ATOM 707 C CA . ARG A 1 85 ? -8.352 2.383 2.123 1.00 95.12 85 ARG A CA 1
ATOM 708 C C . ARG A 1 85 ? -8.297 1.832 3.533 1.00 95.12 85 ARG A C 1
ATOM 710 O O . ARG A 1 85 ? -8.879 0.784 3.811 1.00 95.12 85 ARG A O 1
ATOM 717 N N . LEU A 1 86 ? -7.614 2.572 4.391 1.00 95.25 86 LEU A N 1
ATOM 718 C CA . LEU A 1 86 ? -7.403 2.229 5.787 1.00 95.25 86 LEU A CA 1
ATOM 719 C C . LEU A 1 86 ? -8.368 3.020 6.672 1.00 95.25 86 LEU A C 1
ATOM 721 O O . LEU A 1 86 ? -8.804 4.115 6.301 1.00 95.25 86 LEU A O 1
ATOM 725 N N . ARG A 1 87 ? -8.700 2.474 7.838 1.00 93.81 87 ARG A N 1
ATOM 726 C CA . ARG A 1 87 ? -9.422 3.171 8.908 1.00 93.81 87 ARG A CA 1
ATOM 727 C C . ARG A 1 87 ? -8.759 2.838 10.234 1.00 93.81 87 ARG A C 1
ATOM 729 O O . ARG A 1 87 ? -8.348 1.701 10.433 1.00 93.81 87 ARG A O 1
ATOM 736 N N . HIS A 1 88 ? -8.659 3.821 11.120 1.00 93.06 88 HIS A N 1
ATOM 737 C CA . HIS A 1 88 ? -8.103 3.593 12.448 1.00 93.06 88 HIS A CA 1
ATOM 738 C C . HIS A 1 88 ? -9.133 2.923 13.367 1.00 93.06 88 HIS A C 1
ATOM 740 O O . HIS A 1 88 ? -10.318 3.258 13.293 1.00 93.06 88 HIS A O 1
ATOM 746 N N . ALA A 1 89 ? -8.686 2.040 14.262 1.00 84.81 89 ALA A N 1
ATOM 747 C CA . ALA A 1 89 ? -9.527 1.283 15.190 1.00 84.81 89 ALA A CA 1
ATOM 748 C C . ALA A 1 89 ? -10.511 2.161 15.983 1.00 84.81 89 A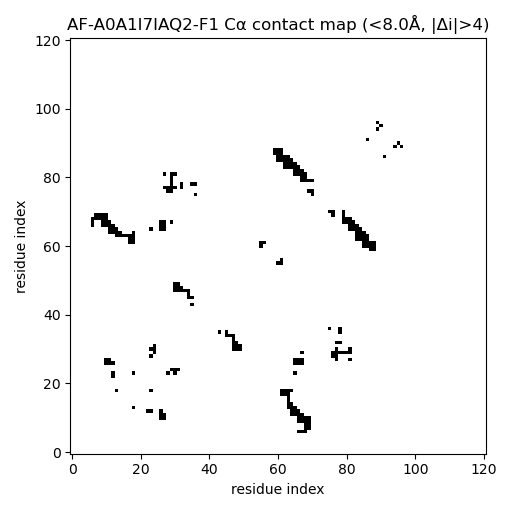LA A C 1
ATOM 750 O O . ALA A 1 89 ? -11.689 1.824 16.107 1.00 84.81 89 ALA A O 1
ATOM 751 N N . SER A 1 90 ? -10.061 3.335 16.437 1.00 82.25 90 SER A N 1
ATOM 752 C CA . SER A 1 90 ? -10.900 4.280 17.193 1.00 82.25 90 SER A CA 1
ATOM 753 C C . SER A 1 90 ? -12.059 4.883 16.388 1.00 82.25 90 SER A C 1
ATOM 755 O O . SER A 1 90 ? -13.019 5.369 16.972 1.00 82.25 90 SER A O 1
ATOM 757 N N . GLN A 1 91 ? -12.005 4.841 15.054 1.00 77.56 91 GLN A N 1
ATOM 758 C CA . GLN A 1 91 ? -13.002 5.458 14.171 1.00 77.56 91 GLN A CA 1
ATOM 759 C C . GLN A 1 91 ? -14.004 4.449 13.593 1.00 77.56 91 GLN A C 1
ATOM 761 O O . GLN A 1 91 ? -14.962 4.849 12.935 1.00 77.56 91 GLN A O 1
ATOM 766 N N . ILE A 1 92 ? -13.801 3.144 13.807 1.00 70.69 92 ILE A N 1
ATOM 767 C CA . ILE A 1 92 ? -14.629 2.092 13.194 1.00 70.69 92 ILE A CA 1
ATOM 768 C C . ILE A 1 92 ? -16.018 2.013 13.845 1.00 70.69 92 ILE A C 1
ATOM 770 O O . ILE A 1 92 ? -16.995 1.778 13.141 1.00 70.69 92 ILE A O 1
ATOM 774 N N . ASN A 1 93 ? -16.121 2.273 15.154 1.00 59.91 93 ASN A N 1
ATOM 775 C CA . ASN A 1 93 ? -17.367 2.124 15.918 1.00 59.91 93 ASN A CA 1
ATOM 776 C C . ASN A 1 93 ? -18.120 3.431 16.214 1.00 59.91 93 ASN A C 1
ATOM 778 O O . ASN A 1 93 ? -19.090 3.397 16.966 1.00 59.91 93 ASN A O 1
ATOM 782 N N . GLY A 1 94 ? -17.692 4.582 15.684 1.00 51.25 94 GLY A N 1
ATOM 783 C CA . GLY A 1 94 ? -18.397 5.855 15.903 1.00 51.25 94 GLY A CA 1
ATOM 784 C C . GLY A 1 94 ? -18.536 6.279 17.374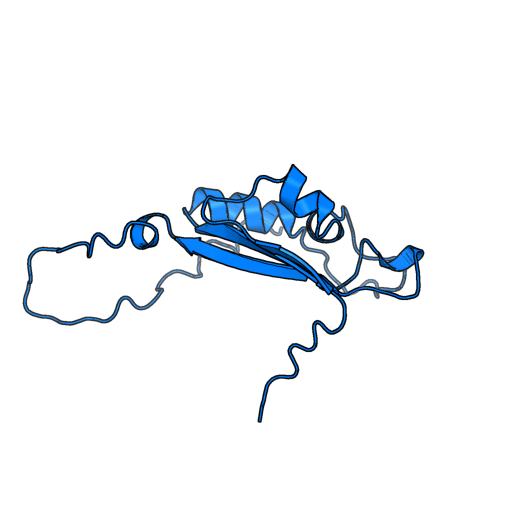 1.00 51.25 94 GLY A C 1
ATOM 785 O O . GLY A 1 94 ? -19.298 7.195 17.665 1.00 51.25 94 GLY A O 1
ATOM 786 N N . LYS A 1 95 ? -17.812 5.644 18.309 1.00 45.28 95 LYS A N 1
ATOM 787 C CA . LYS A 1 95 ? -17.670 6.166 19.667 1.00 45.28 95 LYS A CA 1
ATOM 788 C C . LYS A 1 95 ? -16.758 7.372 19.570 1.00 45.28 95 LYS A C 1
ATOM 790 O O . LYS A 1 95 ? -15.538 7.241 19.609 1.00 45.28 95 LYS A O 1
ATOM 795 N N . GLU A 1 96 ? -17.380 8.526 19.375 1.00 45.47 96 GLU A N 1
ATOM 796 C CA . GLU A 1 96 ? -16.795 9.816 19.686 1.00 45.47 96 GLU A CA 1
ATOM 797 C C . GLU A 1 96 ? -16.124 9.673 21.046 1.00 45.47 96 GLU A C 1
ATOM 799 O O . GLU A 1 96 ? -16.762 9.377 22.060 1.00 45.47 96 GLU A O 1
ATOM 804 N N . GLN A 1 97 ? -14.797 9.698 21.029 1.00 47.38 97 GLN A N 1
ATOM 805 C CA . GLN A 1 97 ? -14.012 9.568 22.235 1.00 47.38 97 GLN A CA 1
ATOM 806 C C . GLN A 1 97 ? -14.176 10.907 22.945 1.00 47.38 97 GLN A C 1
ATOM 808 O O . GLN A 1 97 ? -13.426 11.844 22.693 1.00 47.38 97 GLN A O 1
ATOM 813 N N . LEU A 1 98 ? -15.240 11.009 23.747 1.00 43.72 98 LEU A N 1
ATOM 814 C CA . LEU A 1 98 ? -15.485 12.110 24.664 1.00 43.72 98 LEU A CA 1
ATOM 815 C C . LEU A 1 98 ? -14.343 12.094 25.681 1.00 43.72 98 LEU A C 1
ATOM 817 O O . LEU A 1 98 ? -14.416 11.450 26.727 1.00 43.72 98 LEU A O 1
ATOM 821 N N . LEU A 1 99 ? -13.237 12.741 25.327 1.00 48.25 99 LEU A N 1
ATOM 822 C CA . LEU A 1 99 ? -12.298 13.226 26.320 1.00 48.25 99 LEU A CA 1
ATOM 823 C C . LEU A 1 99 ? -13.036 14.299 27.137 1.00 48.25 99 LEU A C 1
ATOM 825 O O . LEU A 1 99 ? -13.849 15.025 26.559 1.00 48.25 99 LEU A O 1
ATOM 829 N N . PRO A 1 100 ? -12.803 14.397 28.458 1.00 47.00 100 PRO A N 1
ATOM 830 C CA . PRO A 1 100 ? -13.342 15.492 29.251 1.00 47.00 100 PRO A CA 1
ATOM 831 C C . PRO A 1 100 ? -12.965 16.818 28.588 1.00 47.00 100 PRO A C 1
ATOM 833 O O . PRO A 1 100 ? -11.788 17.071 28.342 1.00 47.00 100 PRO A O 1
ATOM 836 N N . ASP A 1 101 ? -13.987 17.600 28.251 1.00 49.03 101 ASP A N 1
ATOM 837 C CA . ASP A 1 101 ? -13.881 18.885 27.574 1.00 49.03 101 ASP A CA 1
ATOM 838 C C . ASP A 1 101 ? -13.090 19.867 28.452 1.00 49.03 101 ASP A C 1
ATOM 840 O O . ASP A 1 101 ? -13.615 20.423 29.415 1.00 49.03 101 ASP A O 1
ATOM 844 N N . ASP A 1 102 ? -11.804 20.059 28.150 1.00 50.06 102 ASP A N 1
ATOM 845 C CA . ASP A 1 102 ? -10.980 21.132 28.714 1.00 50.06 102 ASP A CA 1
ATOM 846 C C . ASP A 1 102 ? -11.091 22.433 27.893 1.00 50.06 102 ASP A C 1
ATOM 848 O O . ASP A 1 102 ? -10.243 23.326 27.984 1.00 50.06 102 ASP A O 1
ATOM 852 N N . GLY A 1 103 ? -12.164 22.582 27.104 1.00 48.53 103 GLY A N 1
ATOM 853 C CA . GLY A 1 103 ? -12.561 23.845 26.486 1.00 48.53 103 GLY A CA 1
ATOM 854 C C . GLY A 1 103 ? -11.649 24.316 25.356 1.00 48.53 103 GLY A C 1
ATOM 855 O O . GLY A 1 103 ? -11.740 25.467 24.924 1.00 48.53 103 GLY A O 1
ATOM 856 N N . ARG A 1 104 ? -10.765 23.459 24.837 1.00 41.56 104 ARG A N 1
ATOM 857 C CA . ARG A 1 104 ? -9.968 23.755 23.643 1.00 41.56 104 ARG A CA 1
ATOM 858 C C . ARG A 1 104 ? -10.297 22.755 22.552 1.00 41.56 104 ARG A C 1
ATOM 860 O O . ARG A 1 104 ? -9.734 21.674 22.470 1.00 41.56 104 ARG A O 1
ATOM 867 N N . ASN A 1 105 ? -11.199 23.173 21.671 1.00 37.03 105 ASN A N 1
ATOM 868 C CA . ASN A 1 105 ? -11.541 22.467 20.445 1.00 37.03 105 ASN A CA 1
ATOM 869 C C . ASN A 1 105 ? -10.319 22.443 19.507 1.00 37.03 105 ASN A C 1
ATOM 871 O O . ASN A 1 105 ? -10.127 23.332 18.675 1.00 37.03 105 ASN A O 1
ATOM 875 N N . VAL A 1 106 ? -9.430 21.465 19.697 1.00 43.47 106 VAL A N 1
ATOM 876 C CA . VAL A 1 106 ? -8.311 21.214 18.790 1.00 43.47 106 VAL A CA 1
ATOM 877 C C . VAL A 1 106 ? -8.742 20.093 17.845 1.00 43.47 106 VAL A C 1
ATOM 879 O O . VAL A 1 106 ? -8.928 18.965 18.301 1.00 43.47 106 VAL A O 1
ATOM 882 N N . PRO A 1 107 ? -8.888 20.338 16.529 1.00 34.06 107 PRO A N 1
ATOM 883 C CA . PRO A 1 107 ? -9.083 19.242 15.592 1.00 34.06 107 PRO A CA 1
ATOM 884 C C . PRO A 1 107 ? -7.894 18.291 15.725 1.00 34.06 107 PRO A C 1
ATOM 886 O O . PRO A 1 107 ? -6.752 18.755 15.812 1.00 34.06 107 PRO A O 1
ATOM 889 N N . VAL A 1 108 ? -8.163 16.980 15.739 1.00 47.00 108 VAL A N 1
ATOM 890 C CA . VAL A 1 108 ? -7.158 15.910 15.812 1.00 47.00 108 VAL A CA 1
ATOM 891 C C . VAL A 1 108 ? -6.236 16.019 14.594 1.00 47.00 108 VAL A C 1
ATOM 893 O O . VAL A 1 108 ? -6.407 15.362 13.568 1.00 47.00 108 VAL A O 1
ATOM 896 N N . ARG A 1 109 ? -5.255 16.921 14.668 1.00 41.69 109 ARG A N 1
ATOM 897 C CA . ARG A 1 109 ? -4.140 16.988 13.738 1.00 41.69 109 ARG A CA 1
ATOM 898 C C . ARG A 1 109 ? -3.362 15.714 13.972 1.00 41.69 109 ARG A C 1
ATOM 900 O O . ARG A 1 109 ? -2.806 15.526 15.048 1.00 41.69 109 ARG A O 1
ATOM 907 N N . VAL A 1 110 ? -3.302 14.890 12.933 1.00 46.09 110 VAL A N 1
ATOM 908 C CA . VAL A 1 110 ? -2.345 13.799 12.760 1.00 46.09 110 VAL A CA 1
ATOM 909 C C . VAL A 1 110 ? -0.933 14.368 12.954 1.00 46.09 110 VAL A C 1
ATOM 911 O O . VAL A 1 110 ? -0.264 14.794 12.016 1.00 46.09 110 VAL A O 1
ATOM 914 N N . ARG A 1 111 ? -0.493 14.459 14.205 1.00 43.56 111 ARG A N 1
ATOM 915 C CA . ARG A 1 111 ? 0.892 14.670 14.591 1.00 43.56 111 ARG A CA 1
ATOM 916 C C . ARG A 1 111 ? 1.417 13.291 14.931 1.00 43.56 111 ARG A C 1
ATOM 918 O O . ARG A 1 111 ? 0.967 12.723 15.913 1.00 43.56 111 ARG A O 1
ATOM 925 N N . GLN A 1 112 ? 2.317 12.792 14.082 1.00 38.78 112 GLN A N 1
ATOM 926 C CA . GLN A 1 112 ? 3.536 12.041 14.432 1.00 38.78 112 GLN A CA 1
ATOM 927 C C . GLN A 1 112 ? 3.969 11.131 13.270 1.00 38.78 112 GLN A C 1
ATOM 929 O O . GLN A 1 112 ? 3.969 9.911 13.352 1.00 38.78 112 GLN A O 1
ATOM 934 N N . TRP A 1 113 ? 4.409 11.753 12.173 1.00 40.81 113 TRP A N 1
ATOM 935 C CA . TRP A 1 113 ? 5.146 11.094 11.086 1.00 40.81 113 TRP A CA 1
ATOM 936 C C . TRP A 1 113 ? 6.666 11.225 11.300 1.00 40.81 113 TRP A C 1
ATOM 938 O O . TRP A 1 113 ? 7.380 11.713 10.436 1.00 40.81 113 TRP A O 1
ATOM 948 N N . ASN A 1 114 ? 7.172 10.820 12.473 1.00 36.12 114 ASN A N 1
ATOM 949 C CA . ASN A 1 114 ? 8.614 10.867 12.782 1.00 36.12 114 ASN A CA 1
ATOM 950 C C . ASN A 1 114 ? 9.212 9.540 13.293 1.00 36.12 114 ASN A C 1
ATOM 952 O O . ASN A 1 114 ? 10.343 9.536 13.765 1.00 36.12 114 ASN A O 1
ATOM 956 N N . SER A 1 115 ? 8.516 8.401 13.162 1.00 41.84 115 SER A N 1
ATOM 957 C CA . SER A 1 115 ? 9.082 7.091 13.556 1.00 41.84 115 SER A CA 1
ATOM 958 C C . SER A 1 115 ? 9.529 6.199 12.383 1.00 41.84 115 SER A C 1
ATOM 960 O O . SER A 1 115 ? 10.326 5.286 12.569 1.00 41.84 115 SER A O 1
ATOM 962 N N . VAL A 1 116 ? 9.122 6.486 11.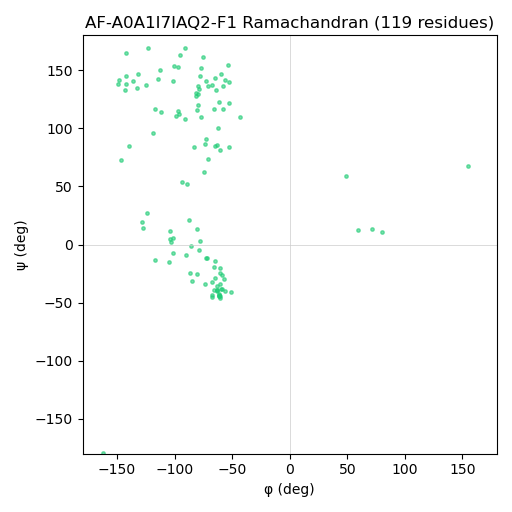140 1.00 47.88 116 VAL A N 1
ATOM 963 C CA . VAL A 1 116 ? 9.420 5.595 9.991 1.00 47.88 116 VAL A CA 1
ATOM 964 C C . VAL A 1 116 ? 10.860 5.748 9.455 1.00 47.88 116 VAL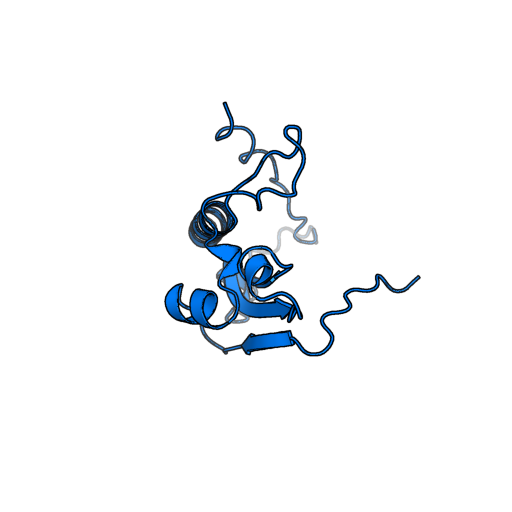 A C 1
ATOM 966 O O . VAL A 1 116 ? 11.304 4.973 8.617 1.00 47.88 116 VAL A O 1
ATOM 969 N N . ARG A 1 117 ? 11.656 6.692 9.979 1.00 44.78 117 ARG A N 1
ATOM 970 C CA . ARG A 1 117 ? 13.072 6.870 9.588 1.00 44.78 117 ARG A CA 1
ATOM 971 C C . ARG A 1 117 ? 14.055 5.869 10.214 1.00 44.78 117 ARG A C 1
ATOM 973 O O . ARG A 1 117 ? 15.248 6.003 9.977 1.00 44.78 117 ARG A O 1
ATOM 980 N N . ARG A 1 118 ? 13.603 4.881 10.997 1.00 44.03 118 ARG A N 1
ATOM 981 C CA . ARG A 1 118 ? 14.505 3.931 11.682 1.00 44.03 118 ARG A CA 1
ATOM 982 C C . ARG A 1 118 ? 14.612 2.527 11.078 1.00 44.03 118 ARG A C 1
ATOM 984 O O . ARG A 1 118 ? 15.321 1.708 11.645 1.00 44.03 118 ARG A O 1
ATOM 991 N N . TYR A 1 119 ? 13.987 2.260 9.930 1.00 38.41 119 TYR A N 1
ATOM 992 C CA . TYR A 1 119 ? 14.017 0.928 9.298 1.00 38.41 119 TYR A CA 1
ATOM 993 C C . TYR A 1 119 ? 14.531 0.910 7.855 1.00 38.41 119 TYR A C 1
ATOM 995 O O . TYR A 1 119 ? 14.169 0.027 7.088 1.00 38.41 119 TYR A O 1
ATOM 1003 N N . LEU A 1 120 ? 15.379 1.866 7.478 1.00 37.81 120 LEU A N 1
ATOM 1004 C CA . LEU A 1 120 ? 16.138 1.813 6.227 1.00 37.81 120 LEU A CA 1
ATOM 1005 C C . LEU A 1 120 ? 17.554 2.325 6.520 1.00 37.81 120 LEU A C 1
ATOM 1007 O O . LEU A 1 120 ? 17.818 3.522 6.409 1.00 37.81 120 LEU A O 1
ATOM 1011 N N . ALA A 1 121 ? 18.400 1.412 6.998 1.00 36.72 121 ALA A N 1
ATOM 1012 C CA . ALA A 1 121 ? 19.854 1.527 6.945 1.00 36.72 121 ALA A CA 1
ATOM 1013 C C . ALA A 1 121 ? 20.341 0.832 5.669 1.00 36.72 121 ALA A C 1
ATOM 1015 O O . ALA A 1 121 ? 19.726 -0.203 5.318 1.00 36.72 121 ALA A O 1
#

InterPro domains:
  IPR026325 Protein of unknown function DUF932 [PF06067] (37-96)

pLDDT: mean 79.29, std 22.24, range [34.06, 97.75]

Solvent-accessible surface area (backbone atoms only — not comparable to full-atom values): 7796 Å² total; per-residue (Å²): 134,82,80,82,78,77,59,68,78,44,42,65,47,73,53,97,57,72,61,51,69,68,61,40,40,74,38,27,45,31,42,67,36,92,66,68,58,86,90,57,56,89,86,62,82,72,74,52,49,48,59,53,50,52,54,37,41,75,75,36,33,38,39,33,31,39,30,15,46,63,64,93,51,74,93,42,54,50,68,42,63,66,48,76,43,68,46,45,63,73,65,74,74,70,56,75,81,79,63,85,83,81,84,70,94,69,77,89,69,92,79,79,94,77,69,81,80,76,82,74,130

Foldseek 3Di:
DDDCPPLDPKQKDFALDFDDPVRQCVRAVLLADPDADPPDDPPDDDDRNVVVQVVCVVQQWGWGMKIFRDDPDPSCSNPGDMDTDTDGNVPSPPPPPPDPCPPDPDPPPPPDPDPPVPPDD

Secondary structure (DSSP, 8-state):
-------TTEEEEE-SSPPPHHHHHHH-GGGG-SS--TTS-TT-----HHHHHHHHHHTTEEEEEEEEE--SSGGGGGGS-EEEEEEEHHHHS---------S-----------SGGGS--

Sequence (121 aa):
MTLASNFRNSISFRFDRPLSDEQIAWAAPSIFAQGKHYSHSHRYAYIPTSQILRGLRHEGFEPFMVRQARVRDEGKWEYTKHMLRLRHASQINGKEQLLPDDGRNVPVRVRQWNSVRRYLA

Nearest PDB structures (foldseek):
  8j3r-assembly1_A  TM=4.052E-01  e=4.353E+00  Sulfoacidibacillus thermotolerans
  4exr-assembly1_A-2  TM=4.335E-01  e=9.137E+00  Clostridioides difficile 630
  8j12-assembly1_B  TM=4.119E-01  e=5.329E+00  Sulfoacidibacillus thermotolerans
  8dzj-assembly1_B  TM=3.685E-01  e=4.982E+00  Sulfoacidibacillus thermotolerans
  4u7u-assembly2_A  TM=3.140E-01  e=6.978E+00  Escherichia coli K-12

Mean predicted aligned error: 11.28 Å

Organism: NCBI:txid1231

Radius of gyration: 17.71 Å; Cα contacts (8 Å, |Δi|>4): 136; chains: 1; bounding box: 38×37×50 Å